Protein AF-A0A329WN87-F1 (afdb_monomer)

Solvent-accessible surface area (backbone atoms only — not comparable to full-atom values): 6739 Å² total; per-residue (Å²): 126,48,74,50,64,47,41,51,60,47,49,56,47,36,60,71,78,42,52,87,30,45,63,37,30,51,55,40,38,35,38,24,48,82,90,28,63,86,45,100,58,38,45,51,97,54,59,51,38,35,36,48,78,58,97,92,42,70,29,35,51,84,58,65,69,25,33,52,44,27,23,53,76,71,76,44,74,70,58,66,56,41,49,53,29,51,50,53,53,53,51,54,59,68,34,72,93,47,45,51,73,52,75,80,56,95,90,64,83,88,88,77,66,82,53,72,37

Radius of gyration: 15.6 Å; Cα contacts (8 Å, |Δi|>4): 156; chains: 1; bounding box: 40×29×35 Å

Foldseek 3Di:
DDKDFFVVVLVVVCVVPPVVLVVLQQQAAWFADPVLCPPPDRTDPGGDHQWHADPNAIWGDDPVVRRQVVCVVVVHGPDPSNVVSSVSSVVVSPDPVGMDDDDDDPPDDDDDDRTGD

Nearest PDB structures (foldseek):
  5eqn-assembly1_B  TM=8.566E-01  e=4.532E-07  Streptomyces rubellomurinus
  5eqn-assembly1_A  TM=8.663E-01  e=7.645E-07  Streptomyces rubellomurinus
  7n7v-assembly1_B  TM=8.377E-01  e=6.943E-05  Streptomyces griseochromogenes
  7n7v-assembly1_A  TM=8.397E-01  e=1.171E-04  Streptomyces griseochromogenes
  2og7-assembly1_A  TM=6.964E-01  e=1.452E-01  Streptomyces coelicolor A3(2)

Secondary structure (DSSP, 8-state):
-EEEE-HHHHHHHHHHH-GGGHHHHHH-B----GGGTTSS--S-SS-B-SEEEETTEEEE---HHHHHHHHHHTT-PPPHHHHHHHHHHHHHHTSGGGEEEE-PPTT------SS--

Sequence (117 aa):
MTQIVSGLAIYNQMLREKPELLDALFEGYYYATAERSSSKLPCTSYKIPIFSKMSGRVSSMCLGAYMRAAAKLQGLALPDALDAGLHAFYEICNRPEFRLEFMLELGEILFLNNYMF

Mean predicted aligned error: 3.94 Å

pLDDT: mean 92.79, std 7.2, range [53.31, 98.25]

Structure (mmCIF, N/CA/C/O backbone):
data_AF-A0A329WN87-F1
#
_entry.id   AF-A0A329WN87-F1
#
loop_
_atom_site.group_PDB
_atom_site.id
_atom_site.type_symbol
_atom_site.label_atom_id
_atom_site.label_alt_id
_atom_site.label_comp_id
_atom_site.label_asym_id
_atom_site.label_entity_id
_atom_site.label_seq_id
_atom_site.pdbx_PDB_ins_code
_atom_site.Cartn_x
_atom_site.Cartn_y
_atom_site.Cartn_z
_atom_site.occupancy
_atom_site.B_iso_or_equiv
_atom_site.auth_seq_id
_atom_site.auth_comp_id
_atom_site.auth_asym_id
_atom_site.auth_atom_id
_atom_site.pdbx_PDB_model_num
ATOM 1 N N . MET A 1 1 ? 19.956 1.065 -3.330 1.00 79.31 1 MET A N 1
ATOM 2 C CA . MET A 1 1 ? 19.174 0.426 -4.401 1.00 79.31 1 MET A CA 1
ATOM 3 C C . MET A 1 1 ? 17.746 0.885 -4.284 1.00 79.31 1 MET A C 1
ATOM 5 O O . MET A 1 1 ? 17.166 0.745 -3.213 1.00 79.31 1 MET A O 1
ATOM 9 N N . THR A 1 2 ? 17.236 1.510 -5.336 1.00 90.19 2 THR A N 1
ATOM 10 C CA . THR A 1 2 ? 15.872 2.033 -5.403 1.00 90.19 2 THR A CA 1
ATOM 11 C C . THR A 1 2 ? 15.013 1.031 -6.157 1.00 90.19 2 THR A C 1
ATOM 13 O O . THR A 1 2 ? 15.435 0.506 -7.186 1.00 90.19 2 THR A O 1
ATOM 16 N N . GLN A 1 3 ? 13.815 0.766 -5.643 1.00 92.81 3 GLN A N 1
ATOM 17 C CA . GLN A 1 3 ? 12.839 -0.115 -6.272 1.00 92.81 3 GLN A CA 1
ATOM 18 C C . GLN A 1 3 ? 11.506 0.610 -6.386 1.00 92.81 3 GLN A C 1
ATOM 20 O O . GLN A 1 3 ? 11.055 1.239 -5.427 1.00 92.81 3 GLN A O 1
ATOM 25 N N . ILE A 1 4 ? 10.878 0.506 -7.552 1.00 93.69 4 ILE A N 1
ATOM 26 C CA . ILE A 1 4 ? 9.529 1.016 -7.792 1.00 93.69 4 ILE A CA 1
ATOM 27 C C . ILE A 1 4 ? 8.687 -0.035 -8.513 1.00 93.69 4 ILE A C 1
ATOM 29 O O . ILE A 1 4 ? 9.212 -0.890 -9.227 1.00 93.69 4 ILE A O 1
ATOM 33 N N . VAL A 1 5 ? 7.373 0.045 -8.324 1.00 94.25 5 VAL A N 1
ATOM 34 C CA . VAL A 1 5 ? 6.376 -0.832 -8.951 1.00 94.25 5 VAL A CA 1
ATOM 35 C C . VAL A 1 5 ? 5.214 0.009 -9.483 1.00 94.25 5 VAL A C 1
ATOM 37 O O . VAL A 1 5 ? 4.948 1.097 -8.972 1.00 94.25 5 VAL A O 1
ATOM 40 N N . SER A 1 6 ? 4.496 -0.502 -10.484 1.00 93.62 6 SER A N 1
ATOM 41 C CA . SER A 1 6 ? 3.224 0.076 -10.941 1.00 93.62 6 SER A CA 1
ATOM 42 C C . SER A 1 6 ? 2.064 -0.526 -10.147 1.00 93.62 6 SER A C 1
ATOM 44 O O . SER A 1 6 ? 1.736 -1.696 -10.319 1.00 93.62 6 SER A O 1
ATOM 46 N N . GLY A 1 7 ? 1.409 0.267 -9.304 1.00 92.94 7 GLY A N 1
ATOM 47 C CA . GLY A 1 7 ? 0.194 -0.108 -8.578 1.00 92.94 7 GLY A CA 1
ATOM 48 C C . GLY A 1 7 ? -0.970 -0.594 -9.461 1.00 92.94 7 GLY A C 1
ATOM 49 O O . GLY A 1 7 ? -1.745 -1.426 -9.002 1.00 92.94 7 GLY A O 1
ATOM 50 N N . LEU A 1 8 ? -1.072 -0.175 -10.724 1.00 93.81 8 LEU A N 1
ATOM 51 C CA . LEU A 1 8 ? -2.044 -0.610 -11.720 1.00 93.81 8 LEU A CA 1
ATOM 52 C C . LEU A 1 8 ? -1.675 -1.996 -12.224 1.00 93.81 8 LEU A C 1
ATOM 54 O O . LEU A 1 8 ? -2.553 -2.839 -12.401 1.00 93.81 8 LEU A O 1
ATOM 58 N N . ALA A 1 9 ? -0.381 -2.259 -12.425 1.00 95.69 9 ALA A N 1
ATOM 59 C CA . ALA A 1 9 ? 0.096 -3.600 -12.721 1.00 95.69 9 ALA A CA 1
ATOM 60 C C . ALA A 1 9 ? -0.204 -4.550 -11.548 1.00 95.69 9 ALA A C 1
ATOM 62 O O . ALA A 1 9 ? -0.726 -5.641 -11.785 1.00 95.69 9 ALA A O 1
ATOM 63 N N . ILE A 1 10 ? 0.007 -4.102 -10.300 1.00 96.69 10 ILE A N 1
ATOM 64 C CA . ILE A 1 10 ? -0.364 -4.865 -9.097 1.00 96.69 10 ILE A CA 1
ATOM 65 C C . ILE A 1 10 ? -1.879 -5.079 -9.024 1.00 96.69 10 ILE A C 1
ATOM 67 O O . ILE A 1 10 ? -2.318 -6.213 -8.859 1.00 96.69 10 ILE A O 1
ATOM 71 N N . TYR A 1 11 ? -2.690 -4.035 -9.218 1.00 96.38 11 TYR A N 1
ATOM 72 C CA . TYR A 1 11 ? -4.154 -4.133 -9.251 1.00 96.38 11 TYR A CA 1
ATOM 73 C C . TYR A 1 11 ? -4.626 -5.166 -10.277 1.00 96.38 11 TYR A C 1
ATOM 75 O O . TYR A 1 11 ? -5.424 -6.044 -9.958 1.00 96.38 11 TYR A O 1
ATOM 83 N N . ASN A 1 12 ? -4.097 -5.099 -11.499 1.00 96.69 12 ASN A N 1
ATOM 84 C CA . ASN A 1 12 ? -4.443 -6.031 -12.566 1.00 96.69 12 ASN A CA 1
ATOM 85 C C . ASN A 1 12 ? -4.033 -7.469 -12.226 1.00 96.69 12 ASN A C 1
ATOM 87 O O . ASN A 1 12 ? -4.741 -8.403 -12.598 1.00 96.69 12 ASN A O 1
ATOM 91 N N . GLN A 1 13 ? -2.905 -7.662 -11.536 1.00 98.06 13 GLN A N 1
ATOM 92 C CA . GLN A 1 13 ? -2.487 -8.987 -11.086 1.00 98.06 13 GLN A CA 1
ATOM 93 C C . GLN A 1 13 ? -3.383 -9.512 -9.964 1.00 98.06 13 GLN A C 1
ATOM 95 O O . GLN A 1 13 ? -3.823 -10.657 -10.031 1.00 98.06 13 GLN A O 1
ATOM 100 N N . MET A 1 14 ? -3.732 -8.672 -8.988 1.00 97.69 14 MET A N 1
ATOM 101 C CA . MET A 1 14 ? -4.683 -9.029 -7.935 1.00 97.69 14 MET A CA 1
ATOM 102 C C . MET A 1 14 ? -6.056 -9.369 -8.509 1.00 97.69 14 MET A C 1
ATOM 104 O O . MET A 1 14 ? -6.651 -10.357 -8.102 1.00 97.69 14 MET A O 1
ATOM 108 N N . LEU A 1 15 ? -6.530 -8.624 -9.510 1.00 97.12 15 LEU A N 1
ATOM 109 C CA . LEU A 1 15 ? -7.785 -8.921 -10.200 1.00 97.12 15 LEU A CA 1
ATOM 110 C C . LEU A 1 15 ? -7.771 -10.294 -10.891 1.00 97.12 15 LEU A C 1
ATOM 112 O O . LEU A 1 15 ? -8.816 -10.927 -11.001 1.00 97.12 15 LEU A O 1
ATOM 116 N N . ARG A 1 16 ? -6.603 -10.762 -11.350 1.00 98.06 16 ARG A N 1
ATOM 117 C CA . ARG A 1 16 ? -6.445 -12.087 -11.965 1.00 98.06 16 ARG A CA 1
ATOM 118 C C . ARG A 1 16 ? -6.314 -13.215 -10.945 1.00 98.06 16 ARG A C 1
ATOM 120 O O . ARG A 1 16 ? -6.892 -14.274 -11.157 1.00 98.06 16 ARG A O 1
ATOM 127 N N . GLU A 1 17 ? -5.523 -13.021 -9.892 1.00 97.94 17 GLU A N 1
ATOM 128 C CA . GLU A 1 17 ? -5.127 -14.108 -8.982 1.00 97.94 17 GLU A CA 1
ATOM 129 C C . GLU A 1 17 ? -5.913 -14.159 -7.671 1.00 97.94 17 GLU A C 1
ATOM 131 O O . GLU A 1 17 ? -6.042 -15.233 -7.086 1.00 97.94 17 GLU A O 1
ATOM 136 N N . LYS A 1 18 ? -6.356 -12.997 -7.182 1.00 97.50 18 LYS A N 1
ATOM 137 C CA . LYS A 1 18 ? -6.943 -12.785 -5.851 1.00 97.50 18 LYS A CA 1
ATOM 138 C C . LYS A 1 18 ? -8.121 -11.788 -5.878 1.00 97.50 18 LYS A C 1
ATOM 140 O O . LYS A 1 18 ? -8.148 -10.870 -5.047 1.00 97.50 18 LYS A O 1
ATOM 145 N N . PRO A 1 19 ? -9.070 -11.877 -6.836 1.00 97.69 19 PRO A N 1
ATOM 146 C CA . PRO A 1 19 ? -10.152 -10.898 -6.956 1.00 97.69 19 PRO A CA 1
ATOM 147 C C . PRO A 1 19 ? -11.006 -10.787 -5.684 1.00 97.69 19 PRO A C 1
ATOM 149 O O . PRO A 1 19 ? -11.512 -9.710 -5.386 1.00 97.69 19 PRO A O 1
ATOM 152 N N . GLU A 1 20 ? -11.114 -11.860 -4.900 1.00 97.88 20 GLU A N 1
ATOM 153 C CA . GLU A 1 20 ? -11.847 -11.924 -3.634 1.00 97.88 20 GLU A CA 1
ATOM 154 C C . GLU A 1 20 ? -11.284 -11.012 -2.532 1.00 97.88 20 GLU A C 1
ATOM 156 O O . GLU A 1 20 ? -12.001 -10.667 -1.596 1.00 97.88 20 GLU A O 1
ATOM 161 N N . LEU A 1 21 ? -10.016 -10.599 -2.634 1.00 97.88 21 LEU A N 1
ATOM 162 C CA . LEU A 1 21 ? -9.372 -9.706 -1.662 1.00 97.88 21 LEU A CA 1
ATOM 163 C C . LEU A 1 21 ? -9.505 -8.2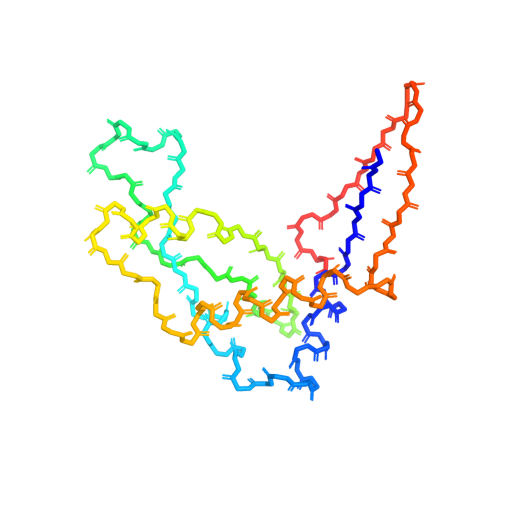24 -2.038 1.00 97.88 21 LEU A C 1
ATOM 165 O O . LEU A 1 21 ? -9.187 -7.353 -1.225 1.00 97.88 21 LEU A O 1
ATOM 169 N N . LEU A 1 22 ? -9.957 -7.912 -3.259 1.00 97.38 22 LEU A N 1
ATOM 170 C CA . LEU A 1 22 ? -10.012 -6.532 -3.746 1.00 97.38 22 LEU A CA 1
ATOM 171 C C . LEU A 1 22 ? -11.022 -5.681 -2.980 1.00 97.38 22 LEU A C 1
ATOM 173 O O . LEU A 1 22 ? -10.732 -4.515 -2.721 1.00 97.38 22 LEU A O 1
ATOM 177 N N . ASP A 1 23 ? -12.162 -6.245 -2.581 1.00 97.81 23 ASP A N 1
ATOM 178 C CA . ASP A 1 23 ? -13.205 -5.494 -1.874 1.00 97.81 23 ASP A CA 1
ATOM 179 C C . ASP A 1 23 ? -12.675 -4.895 -0.563 1.00 97.81 23 ASP A C 1
ATOM 181 O O . ASP A 1 23 ? -12.872 -3.709 -0.300 1.00 97.81 23 ASP A O 1
ATOM 185 N N . ALA A 1 24 ? -11.888 -5.658 0.204 1.00 97.88 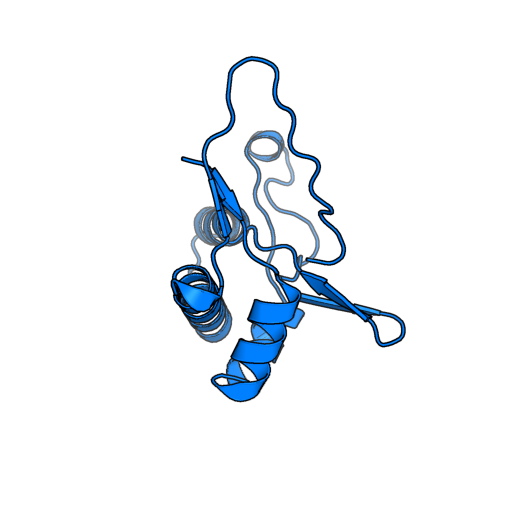24 ALA A N 1
ATOM 186 C CA . ALA A 1 24 ? -11.255 -5.165 1.428 1.00 97.88 24 ALA A CA 1
ATOM 187 C C . ALA A 1 24 ? -10.226 -4.050 1.153 1.00 97.88 24 ALA A C 1
ATOM 189 O O . ALA A 1 24 ? -10.076 -3.118 1.944 1.00 97.88 24 ALA A O 1
ATOM 190 N N . LEU A 1 25 ? -9.532 -4.112 0.012 1.00 97.62 25 LEU A N 1
ATOM 191 C CA . LEU A 1 25 ? -8.563 -3.095 -0.404 1.00 97.62 25 LEU A CA 1
ATOM 192 C C . LEU A 1 25 ? -9.223 -1.819 -0.947 1.00 97.62 25 LEU A C 1
ATOM 194 O O . LEU A 1 25 ? -8.622 -0.747 -0.838 1.00 97.62 25 LEU A O 1
ATOM 198 N N . PHE A 1 26 ? -10.440 -1.915 -1.488 1.00 97.06 26 PHE A N 1
ATOM 199 C CA . PHE A 1 26 ? -11.288 -0.769 -1.833 1.00 97.06 26 PHE A CA 1
ATOM 200 C C . PHE A 1 26 ? -12.005 -0.173 -0.618 1.00 97.06 26 PHE A C 1
ATOM 202 O O . PHE A 1 26 ? -12.294 1.021 -0.617 1.00 97.06 26 PHE A O 1
ATOM 209 N N . GLU A 1 27 ? -12.286 -0.969 0.415 1.00 97.50 27 GLU A N 1
ATOM 210 C CA . GLU A 1 27 ? -12.848 -0.476 1.675 1.00 97.50 27 GLU A CA 1
ATOM 211 C C . GLU A 1 27 ? -11.794 0.264 2.513 1.00 97.50 27 GLU A C 1
ATOM 213 O O . GLU A 1 27 ? -12.041 1.360 3.026 1.00 97.50 27 GLU A O 1
ATOM 218 N N . GLY A 1 28 ? -10.599 -0.320 2.641 1.00 97.12 28 GLY A N 1
ATOM 219 C CA . GLY A 1 28 ? -9.485 0.278 3.364 1.00 97.12 28 GLY A CA 1
ATOM 220 C C . GLY A 1 28 ? -9.596 0.240 4.885 1.00 97.12 28 GLY A C 1
ATOM 221 O O . GLY A 1 28 ? -10.354 -0.524 5.483 1.00 97.12 28 GLY A O 1
ATOM 222 N N . TYR A 1 29 ? -8.807 1.098 5.533 1.00 97.75 29 TYR A N 1
ATOM 223 C CA . TYR A 1 29 ? -8.779 1.218 6.992 1.00 97.75 29 TYR A CA 1
ATOM 224 C C . TYR A 1 29 ? -8.366 2.613 7.448 1.00 97.75 29 TYR A C 1
ATOM 226 O O . TYR A 1 29 ? -7.874 3.425 6.667 1.00 97.75 29 TYR A O 1
ATOM 234 N N . TYR A 1 30 ? -8.567 2.903 8.729 1.00 96.44 30 TYR A N 1
ATOM 235 C CA . TYR A 1 30 ? -8.096 4.145 9.335 1.00 96.44 30 TYR A CA 1
ATOM 236 C C . TYR A 1 30 ? -6.568 4.216 9.323 1.00 96.44 30 TYR A C 1
ATOM 238 O O . TYR A 1 30 ? -5.898 3.196 9.462 1.00 96.44 30 TYR A O 1
ATOM 246 N N . TYR A 1 31 ? -6.010 5.418 9.198 1.00 95.81 31 TYR A N 1
ATOM 247 C CA . TYR A 1 31 ? -4.568 5.645 9.309 1.00 95.81 31 TYR A CA 1
ATOM 248 C C . TYR A 1 31 ? -4.225 6.280 10.646 1.00 95.81 31 TYR A C 1
ATOM 250 O O . TYR A 1 31 ? -4.892 7.217 11.082 1.00 95.81 31 TYR A O 1
ATOM 258 N N . ALA A 1 32 ? -3.131 5.819 11.245 1.00 95.06 32 ALA A N 1
ATOM 259 C CA . ALA A 1 32 ? -2.424 6.529 12.296 1.00 95.06 32 ALA A CA 1
ATOM 260 C C . ALA A 1 32 ? -1.039 6.919 11.779 1.00 95.06 32 ALA A C 1
ATOM 262 O O . ALA A 1 32 ? -0.273 6.064 11.332 1.00 95.06 32 ALA A O 1
ATOM 263 N N . THR A 1 33 ? -0.733 8.213 11.833 1.00 89.38 33 THR A N 1
ATOM 264 C CA . THR A 1 33 ? 0.564 8.762 11.421 1.00 89.38 33 THR A CA 1
ATOM 265 C C . THR A 1 33 ? 1.310 9.305 12.636 1.00 89.38 33 THR A C 1
ATOM 267 O O . THR A 1 33 ? 0.703 9.598 13.673 1.00 89.38 33 THR A O 1
ATOM 270 N N . ALA A 1 34 ? 2.631 9.447 12.527 1.00 84.88 34 ALA A N 1
ATOM 271 C CA . ALA A 1 34 ? 3.453 9.946 13.627 1.00 84.88 34 ALA A CA 1
ATOM 272 C C . ALA A 1 34 ? 3.030 11.363 14.056 1.00 84.88 34 ALA A C 1
ATOM 274 O O . ALA A 1 34 ? 2.955 11.649 15.250 1.00 84.88 34 ALA A O 1
ATOM 275 N N . GLU A 1 35 ? 2.654 12.213 13.100 1.00 83.31 35 GLU A N 1
ATOM 276 C CA . GLU A 1 35 ? 2.215 13.594 13.327 1.00 83.31 35 GLU A CA 1
ATOM 277 C C . GLU A 1 35 ? 0.912 13.672 14.132 1.00 83.31 35 GLU A C 1
ATOM 279 O O . GLU A 1 35 ? 0.674 14.645 14.843 1.00 83.31 35 GLU A O 1
ATOM 284 N N . ARG A 1 36 ? 0.058 12.644 14.037 1.00 83.44 36 ARG A N 1
ATOM 285 C CA . ARG A 1 36 ? -1.223 12.581 14.755 1.00 83.44 36 ARG A CA 1
ATOM 286 C C . ARG A 1 36 ? -1.124 11.926 16.127 1.00 83.44 36 ARG A C 1
ATOM 288 O O . ARG A 1 36 ? -2.076 12.042 16.896 1.00 83.44 36 ARG A O 1
ATOM 29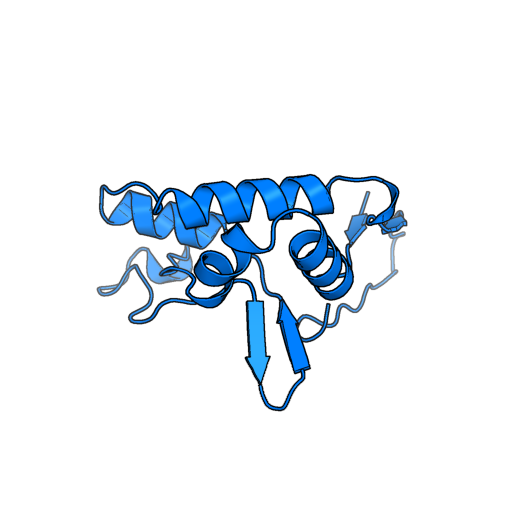5 N N . SER A 1 37 ? -0.005 11.278 16.451 1.00 78.44 37 SER A N 1
ATOM 296 C CA . SER A 1 37 ? 0.149 10.458 17.663 1.00 78.44 37 SER A CA 1
ATOM 297 C C . SER A 1 37 ? -0.131 11.204 18.976 1.00 78.44 37 SER A C 1
ATOM 299 O O . SER A 1 37 ? -0.682 10.614 19.899 1.00 78.44 37 SER A O 1
ATOM 301 N N . SER A 1 38 ? 0.181 12.502 19.050 1.00 80.56 38 SER A N 1
ATOM 302 C CA . SER A 1 38 ? -0.056 13.365 20.219 1.00 80.56 38 SER A CA 1
ATOM 303 C C . SER A 1 38 ? -1.374 14.149 20.163 1.00 80.56 38 SER A C 1
ATOM 305 O O . SER A 1 38 ? -1.676 14.938 21.060 1.00 80.56 38 SER A O 1
ATOM 307 N N . SER A 1 39 ? -2.164 13.968 19.103 1.00 86.50 39 SER A N 1
ATOM 308 C CA . SER A 1 39 ? -3.415 14.696 18.905 1.00 86.50 39 SER A CA 1
ATOM 309 C C . SER A 1 39 ? -4.588 14.037 19.637 1.00 86.50 39 SER A C 1
ATOM 311 O O . SER A 1 39 ? -4.561 12.857 19.978 1.00 86.50 39 SER A O 1
ATOM 313 N N . LYS A 1 40 ? -5.684 14.789 19.806 1.00 86.25 40 LYS A N 1
ATOM 314 C CA . LYS A 1 40 ? -6.952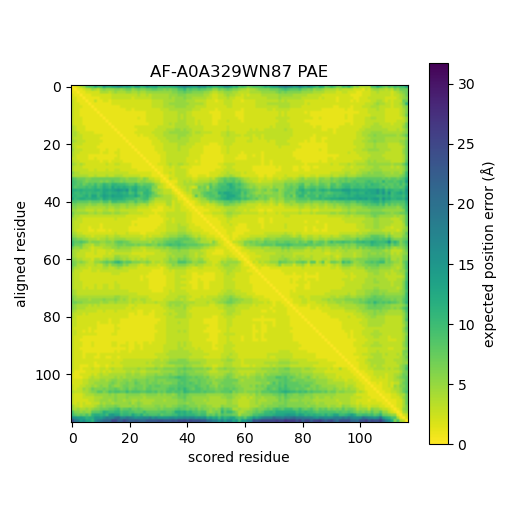 14.250 20.334 1.00 86.25 40 LYS A CA 1
ATOM 315 C C . LYS A 1 40 ? -7.593 13.199 19.413 1.00 86.25 40 LYS A C 1
ATOM 317 O O . LYS A 1 40 ? -8.489 12.485 19.849 1.00 86.25 40 LYS A O 1
ATOM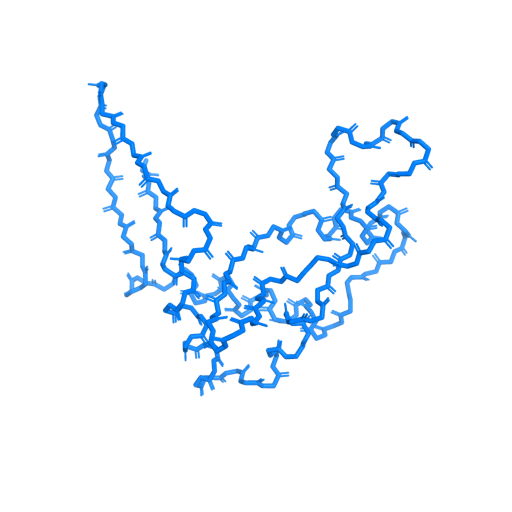 322 N N . LEU A 1 41 ? -7.168 13.129 18.148 1.00 87.25 41 LEU A N 1
ATOM 323 C CA . LEU A 1 41 ? -7.672 12.209 17.127 1.00 87.25 41 LEU A CA 1
ATOM 324 C C . LEU A 1 41 ? -6.484 11.485 16.472 1.00 87.25 41 LEU A C 1
ATOM 326 O O . LEU A 1 41 ? -6.078 11.836 15.359 1.00 87.25 41 LEU A O 1
ATOM 330 N N . PRO A 1 42 ? -5.905 10.479 17.152 1.00 89.75 42 PRO A N 1
ATOM 331 C CA . PRO A 1 42 ? -4.676 9.830 16.701 1.00 89.75 42 PRO A CA 1
ATOM 332 C C . PRO A 1 42 ? -4.854 8.989 15.427 1.00 89.75 42 PRO A C 1
ATOM 334 O O . PRO A 1 42 ? -3.871 8.636 14.780 1.00 89.75 42 PRO A O 1
ATOM 337 N N . CYS A 1 43 ? -6.101 8.705 15.041 1.00 94.38 43 CYS A N 1
ATOM 338 C CA . CYS A 1 43 ? -6.465 8.057 13.783 1.00 94.38 43 CYS A CA 1
ATOM 339 C C . CYS A 1 43 ? -7.240 9.017 12.864 1.00 94.38 43 CYS A C 1
ATOM 341 O O . CYS A 1 43 ? -7.807 10.022 13.306 1.00 94.38 43 CYS A O 1
ATOM 343 N N . THR A 1 44 ? -7.297 8.717 11.568 1.00 94.00 44 THR A N 1
ATOM 344 C CA . THR A 1 44 ? -8.236 9.372 10.644 1.00 94.00 44 THR A CA 1
ATOM 345 C C . THR A 1 44 ? -9.684 9.098 11.051 1.00 94.00 44 THR A C 1
ATOM 347 O O . THR A 1 44 ? -9.992 8.058 11.623 1.00 94.00 44 THR A O 1
ATOM 350 N N . SER A 1 45 ? -10.593 10.034 10.761 1.00 93.25 45 SER A N 1
ATOM 351 C CA . SER A 1 45 ? -12.032 9.861 11.023 1.00 93.25 45 SER A CA 1
ATOM 352 C C . SER A 1 45 ? -12.741 9.011 9.963 1.00 93.25 45 SER A C 1
ATOM 354 O O . SER A 1 45 ? -13.902 8.653 10.131 1.00 93.25 45 SER A O 1
ATOM 356 N N . TYR A 1 46 ? -12.047 8.685 8.875 1.00 94.69 46 TYR A N 1
ATOM 357 C CA . TYR A 1 46 ? -12.534 7.893 7.753 1.00 94.69 46 TYR A CA 1
ATOM 358 C C . TYR A 1 46 ? -11.494 6.842 7.360 1.00 94.69 46 TYR A C 1
ATOM 360 O O . TYR A 1 46 ? -10.299 6.995 7.648 1.00 94.69 46 TYR A O 1
ATOM 368 N N . LYS A 1 47 ? -11.960 5.776 6.706 1.00 96.12 47 LYS A N 1
ATOM 369 C CA . LYS A 1 47 ? -11.096 4.743 6.134 1.00 96.12 47 LYS A CA 1
ATOM 370 C C . LYS A 1 47 ? -10.448 5.261 4.855 1.00 96.12 47 LYS A C 1
ATOM 372 O O . LYS A 1 47 ? -11.094 5.938 4.059 1.00 96.12 47 LYS A O 1
ATOM 377 N N . ILE A 1 48 ? -9.174 4.947 4.678 1.00 96.25 48 ILE A N 1
ATOM 378 C CA . ILE A 1 48 ? -8.407 5.250 3.476 1.00 96.25 48 ILE A CA 1
ATOM 379 C C . ILE A 1 48 ? -8.154 3.922 2.762 1.00 96.25 48 ILE A C 1
ATOM 381 O O . ILE A 1 48 ? -7.616 3.005 3.389 1.00 96.25 48 ILE A O 1
ATOM 385 N N . PRO A 1 49 ? -8.557 3.780 1.492 1.00 96.62 49 PRO A N 1
ATOM 386 C CA . PRO A 1 49 ? -8.385 2.540 0.755 1.00 96.62 49 PRO A CA 1
ATOM 387 C C . PRO A 1 49 ? -7.013 2.441 0.093 1.00 96.62 49 PRO A C 1
ATOM 389 O O . PRO A 1 49 ? -6.332 3.444 -0.124 1.00 96.62 49 PRO A O 1
ATOM 392 N N . ILE A 1 50 ? -6.627 1.211 -0.242 1.00 96.12 50 ILE A N 1
ATOM 393 C CA . ILE A 1 50 ? -5.411 0.931 -1.011 1.00 96.12 50 ILE A CA 1
ATOM 394 C C . ILE A 1 50 ? -5.667 1.196 -2.489 1.00 96.12 50 ILE A C 1
ATOM 396 O O . ILE A 1 50 ? -4.841 1.818 -3.150 1.00 96.12 50 ILE A O 1
ATOM 400 N N . PHE A 1 51 ? -6.832 0.781 -2.989 1.00 96.06 51 PHE A N 1
ATOM 401 C CA . PHE A 1 51 ? -7.290 1.106 -4.333 1.00 96.06 51 PHE A CA 1
ATOM 402 C C . PHE A 1 51 ? -8.495 2.036 -4.281 1.00 96.06 51 PHE A C 1
ATOM 404 O O . PHE A 1 51 ? -9.370 1.915 -3.434 1.00 96.06 51 PHE A O 1
ATOM 411 N N . SER A 1 52 ? -8.581 2.967 -5.219 1.00 94.31 52 SER A N 1
ATOM 412 C CA . SER A 1 52 ? -9.789 3.766 -5.432 1.00 94.31 52 SER A CA 1
ATOM 413 C C . SER A 1 52 ? -10.165 3.743 -6.895 1.00 94.31 52 SER A C 1
ATOM 415 O O 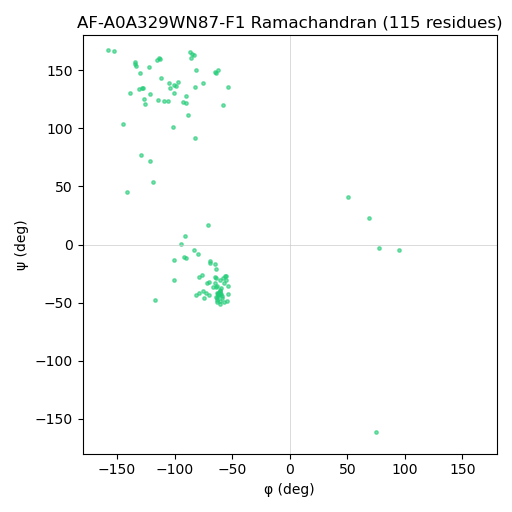. SER A 1 52 ? -9.293 3.665 -7.755 1.00 94.31 52 SER A O 1
ATOM 417 N N . LYS A 1 53 ? -11.466 3.803 -7.186 1.00 92.44 53 LYS A N 1
ATOM 418 C CA . LYS A 1 53 ? -11.977 3.864 -8.554 1.00 92.44 53 LYS A CA 1
ATOM 419 C C . LYS A 1 53 ? -12.887 5.071 -8.710 1.00 92.44 53 LYS A C 1
ATOM 421 O O . LYS A 1 53 ? -13.903 5.171 -8.031 1.00 92.44 53 LYS A O 1
ATOM 426 N N . MET A 1 54 ? -12.544 5.966 -9.628 1.00 89.50 54 MET A N 1
ATOM 427 C CA . MET A 1 54 ? -13.352 7.141 -9.949 1.00 89.50 54 MET A CA 1
ATOM 428 C C . MET A 1 54 ? -13.369 7.355 -11.460 1.00 89.50 54 MET A C 1
ATOM 430 O O . MET A 1 54 ? -12.329 7.308 -12.114 1.00 89.50 54 MET A O 1
ATOM 434 N N . SER A 1 55 ? -14.561 7.543 -12.030 1.00 89.62 55 SER A N 1
ATOM 435 C CA . SER A 1 55 ? -14.754 7.760 -13.475 1.00 89.62 55 SER A CA 1
ATOM 436 C C . SER A 1 55 ? -14.053 6.710 -14.354 1.00 89.62 55 SER A C 1
ATOM 438 O O . SER A 1 55 ? -13.425 7.031 -15.360 1.00 89.62 55 SER A O 1
ATOM 440 N N . GLY A 1 56 ? -14.113 5.441 -13.935 1.00 86.12 56 GLY A N 1
ATOM 441 C CA . GLY A 1 56 ? -13.503 4.314 -14.647 1.00 86.12 56 GLY A CA 1
ATOM 442 C C . GLY A 1 56 ? -11.986 4.169 -14.482 1.00 86.12 56 GLY A C 1
ATOM 443 O O . GLY A 1 56 ? -11.437 3.188 -14.974 1.00 86.12 56 GLY A O 1
ATOM 444 N N . ARG A 1 57 ? -11.309 5.080 -13.772 1.00 86.31 57 ARG A N 1
ATOM 445 C CA . ARG A 1 57 ? -9.863 5.018 -13.510 1.00 86.31 57 ARG A CA 1
ATOM 446 C C . ARG A 1 57 ? -9.588 4.495 -12.111 1.00 86.31 57 ARG A C 1
ATOM 448 O O . ARG A 1 57 ? -10.270 4.894 -11.169 1.00 86.31 57 ARG A O 1
ATOM 455 N N . VAL A 1 58 ? -8.596 3.616 -11.998 1.00 91.12 58 VAL A N 1
ATOM 456 C CA . VAL A 1 58 ? -8.104 3.106 -10.716 1.00 91.12 58 VAL A CA 1
ATOM 457 C C . VAL A 1 58 ? -6.876 3.911 -10.297 1.00 91.12 58 VAL A C 1
ATOM 459 O O . VAL A 1 58 ? -6.049 4.262 -11.135 1.00 91.12 58 VAL A O 1
ATOM 462 N N . SER A 1 59 ? -6.775 4.213 -9.010 1.00 91.81 59 SER A N 1
ATOM 463 C CA . SER A 1 59 ? -5.583 4.757 -8.358 1.00 91.81 59 SER A CA 1
ATOM 464 C C . SER A 1 59 ? -5.159 3.830 -7.226 1.00 91.81 59 SER A C 1
ATOM 466 O O . SER A 1 59 ? -6.007 3.151 -6.641 1.00 91.81 59 SER A O 1
ATOM 468 N N . SER A 1 60 ? -3.869 3.829 -6.894 1.00 92.44 60 SER A N 1
ATOM 469 C CA . SER A 1 60 ? -3.308 3.006 -5.821 1.00 92.44 60 SER A CA 1
ATOM 470 C C . SER A 1 60 ? -2.472 3.841 -4.855 1.00 92.44 60 SER A C 1
ATOM 472 O O . SER A 1 60 ? -1.646 4.647 -5.282 1.00 92.44 60 SER A O 1
ATOM 474 N N . MET A 1 61 ? -2.674 3.633 -3.554 1.00 89.81 61 MET A N 1
ATOM 475 C CA . MET A 1 61 ? -1.840 4.177 -2.485 1.00 89.81 61 MET A CA 1
ATOM 476 C C . MET A 1 61 ? -1.756 3.170 -1.337 1.00 89.81 61 MET A C 1
ATOM 478 O O . MET A 1 61 ? -2.672 3.055 -0.527 1.00 89.81 61 MET A O 1
ATOM 482 N N . CYS A 1 62 ? -0.630 2.464 -1.222 1.00 86.62 62 CYS A N 1
ATOM 483 C CA . CYS A 1 62 ? -0.452 1.460 -0.176 1.00 86.62 62 CYS A CA 1
ATOM 484 C C . CYS A 1 62 ? 0.396 1.969 0.994 1.00 86.62 62 CYS A C 1
ATOM 486 O O . CYS A 1 62 ? 1.625 1.951 0.943 1.00 86.62 62 CYS A O 1
ATOM 488 N N . LEU A 1 63 ? -0.265 2.353 2.090 1.00 88.75 63 LEU A N 1
ATOM 489 C CA . LEU A 1 63 ? 0.377 2.724 3.359 1.00 88.75 63 LEU A CA 1
ATOM 490 C C . LEU A 1 63 ? -0.072 1.786 4.491 1.00 88.75 63 LEU A C 1
ATOM 492 O O . LEU A 1 63 ? -0.520 2.220 5.553 1.00 88.75 63 LEU A O 1
ATOM 496 N N . GLY A 1 64 ? 0.072 0.473 4.276 1.00 93.38 64 GLY A N 1
ATOM 497 C CA . GLY A 1 64 ? -0.376 -0.562 5.217 1.00 93.38 64 GLY A CA 1
ATOM 498 C C . GLY A 1 64 ? 0.204 -0.425 6.632 1.00 93.38 64 GLY A C 1
ATOM 499 O O . GLY A 1 64 ? -0.447 -0.799 7.605 1.00 93.38 64 GLY A O 1
ATOM 500 N N . ALA A 1 65 ? 1.387 0.179 6.786 1.00 94.25 65 ALA A N 1
ATOM 501 C CA . ALA A 1 65 ? 1.960 0.484 8.098 1.00 94.25 65 ALA A CA 1
ATOM 502 C C . ALA A 1 65 ? 1.067 1.423 8.934 1.00 94.25 65 ALA A C 1
ATOM 504 O O . ALA A 1 65 ? 0.907 1.202 10.134 1.00 94.25 65 ALA A O 1
ATOM 505 N N . TYR A 1 66 ? 0.436 2.423 8.310 1.00 95.81 66 TYR A N 1
ATOM 506 C CA . TYR A 1 66 ? -0.473 3.343 9.001 1.00 95.81 66 TYR A CA 1
ATOM 507 C C . TYR A 1 66 ? -1.788 2.668 9.389 1.00 95.81 66 TYR A C 1
ATOM 509 O O . TYR A 1 66 ? -2.328 2.967 10.455 1.00 95.81 66 TYR A O 1
ATOM 517 N N . MET A 1 67 ? -2.265 1.719 8.576 1.00 96.81 67 MET A N 1
ATOM 518 C CA . MET A 1 67 ? -3.421 0.881 8.916 1.00 96.81 67 MET A CA 1
ATOM 519 C C . MET A 1 67 ? -3.135 0.009 10.142 1.00 96.81 67 MET A C 1
ATOM 521 O O . MET A 1 67 ? -3.902 0.010 11.104 1.00 96.81 67 MET A O 1
ATOM 525 N N . ARG A 1 68 ? -1.992 -0.694 10.145 1.00 96.06 68 ARG A N 1
ATOM 526 C CA . ARG A 1 68 ? -1.557 -1.530 11.279 1.00 96.06 68 ARG A CA 1
ATOM 527 C C . ARG A 1 68 ? -1.363 -0.704 12.549 1.00 96.06 68 ARG A C 1
ATOM 529 O O . ARG A 1 68 ? -1.749 -1.143 13.630 1.00 96.06 68 ARG A O 1
ATOM 536 N N . ALA A 1 69 ? -0.794 0.495 12.427 1.00 95.19 69 ALA A N 1
ATOM 537 C CA . ALA A 1 69 ? -0.633 1.412 13.550 1.00 95.19 69 ALA A CA 1
ATOM 538 C C . ALA A 1 69 ? -1.987 1.845 14.136 1.00 95.19 69 ALA A C 1
ATOM 540 O O . ALA A 1 69 ? -2.145 1.840 15.357 1.00 95.19 69 ALA A O 1
ATOM 541 N N . ALA A 1 70 ? -2.977 2.155 13.291 1.00 95.69 70 ALA A N 1
ATOM 542 C CA . ALA A 1 70 ? -4.323 2.494 13.745 1.00 95.69 70 ALA A CA 1
ATOM 543 C C . ALA A 1 70 ? -4.997 1.327 14.479 1.00 95.69 70 ALA A C 1
ATOM 545 O O . ALA A 1 70 ? -5.524 1.523 15.572 1.00 95.69 70 ALA A O 1
ATOM 546 N N . ALA A 1 71 ? -4.924 0.109 13.929 1.00 95.94 71 ALA A N 1
ATOM 547 C CA . ALA A 1 71 ? -5.462 -1.087 14.580 1.00 95.94 71 ALA A CA 1
ATOM 548 C C . ALA A 1 71 ? -4.815 -1.312 15.959 1.00 95.94 71 ALA A C 1
ATOM 550 O O . ALA A 1 71 ? -5.512 -1.457 16.963 1.00 95.94 71 ALA A O 1
ATOM 551 N N . LYS A 1 72 ? -3.481 -1.196 16.037 1.00 94.62 72 LYS A N 1
ATOM 552 C CA . LYS A 1 72 ? -2.732 -1.306 17.296 1.00 94.62 72 LYS A CA 1
ATOM 553 C C . LYS A 1 72 ? -3.167 -0.269 18.336 1.00 94.62 72 LYS A C 1
ATOM 555 O O . LYS A 1 72 ? -3.334 -0.626 19.498 1.00 94.62 72 LYS A O 1
ATOM 560 N N . LEU A 1 73 ? -3.360 0.993 17.945 1.00 92.88 73 LEU A N 1
ATOM 561 C CA . LEU A 1 73 ? -3.837 2.047 18.855 1.00 92.88 73 LEU A CA 1
ATOM 562 C C . LEU A 1 73 ? -5.256 1.786 19.372 1.00 92.88 73 LEU A C 1
ATOM 564 O O . LEU A 1 73 ? -5.586 2.198 20.479 1.00 92.88 73 LEU A O 1
ATOM 568 N N . GLN A 1 74 ? -6.079 1.096 18.586 1.00 91.06 74 GLN A N 1
ATOM 569 C CA . GLN A 1 74 ? -7.431 0.687 18.968 1.00 91.06 74 GLN A CA 1
ATOM 570 C C . GLN A 1 74 ? -7.449 -0.610 19.797 1.00 91.06 74 GLN A C 1
ATOM 572 O O . GLN A 1 74 ? -8.513 -1.014 20.255 1.00 91.06 74 GLN A O 1
ATOM 577 N N . GLY A 1 75 ? -6.298 -1.266 19.997 1.00 94.25 75 GLY A N 1
ATOM 578 C CA . GLY A 1 75 ? -6.219 -2.577 20.649 1.00 94.25 75 GLY A CA 1
ATOM 579 C C . GLY A 1 75 ? -6.821 -3.709 19.810 1.00 94.25 75 GLY A C 1
ATOM 580 O O . GLY A 1 75 ? -7.222 -4.730 20.363 1.00 94.25 75 GLY A O 1
ATOM 581 N N . LEU A 1 76 ? -6.906 -3.523 18.490 1.00 94.88 76 LEU A N 1
ATOM 582 C CA . LEU A 1 76 ? -7.516 -4.452 17.541 1.00 94.88 76 LEU A CA 1
ATOM 583 C C . LEU A 1 76 ? -6.472 -5.003 16.559 1.00 94.88 76 LEU A C 1
ATOM 585 O O . LEU A 1 76 ? -5.422 -4.400 16.325 1.00 94.88 76 LEU A O 1
ATOM 589 N N . ALA A 1 77 ? -6.786 -6.143 15.949 1.00 95.06 77 ALA A N 1
ATOM 590 C CA . ALA A 1 77 ? -6.113 -6.604 14.738 1.00 95.06 77 ALA A CA 1
ATOM 591 C C . ALA A 1 77 ? -6.733 -5.935 13.500 1.00 95.06 77 ALA A C 1
ATOM 593 O O . ALA A 1 77 ? -7.841 -5.396 13.561 1.00 95.06 77 ALA A O 1
ATOM 594 N N . LEU A 1 78 ? -6.027 -5.973 12.365 1.00 97.06 78 LEU A N 1
ATOM 595 C CA . LEU A 1 78 ? -6.675 -5.658 11.093 1.00 97.06 78 LEU A CA 1
ATOM 596 C C . LEU A 1 78 ? -7.746 -6.715 10.791 1.00 97.06 78 LEU A C 1
ATOM 598 O O . LEU A 1 78 ? -7.552 -7.875 11.151 1.00 97.06 78 LEU A O 1
ATOM 602 N N . PRO A 1 79 ? -8.842 -6.348 10.106 1.00 97.06 79 PRO A N 1
ATOM 603 C CA . PRO A 1 79 ? -9.769 -7.332 9.562 1.00 97.06 79 PRO A CA 1
ATOM 604 C C . PRO A 1 79 ? -9.031 -8.352 8.688 1.00 97.06 79 PRO A C 1
ATOM 606 O O . PRO A 1 79 ? -8.225 -7.956 7.843 1.00 97.06 79 PRO A O 1
ATOM 609 N N . ASP A 1 80 ? -9.339 -9.640 8.848 1.00 97.88 80 ASP A N 1
ATOM 610 C CA . ASP A 1 80 ? -8.601 -10.738 8.204 1.00 97.88 80 ASP A CA 1
ATOM 611 C C . ASP A 1 80 ? -8.493 -10.577 6.680 1.00 97.88 80 ASP A C 1
ATOM 613 O O . ASP A 1 80 ? -7.421 -10.753 6.104 1.00 97.88 80 ASP A O 1
ATOM 617 N N . ALA A 1 81 ? -9.583 -10.171 6.019 1.00 97.31 81 ALA A N 1
ATOM 618 C CA . ALA A 1 81 ? -9.601 -9.949 4.572 1.00 97.31 81 ALA A CA 1
ATOM 619 C C . ALA A 1 81 ? -8.665 -8.809 4.135 1.00 97.31 81 ALA A C 1
ATOM 621 O O . ALA A 1 81 ? -8.010 -8.903 3.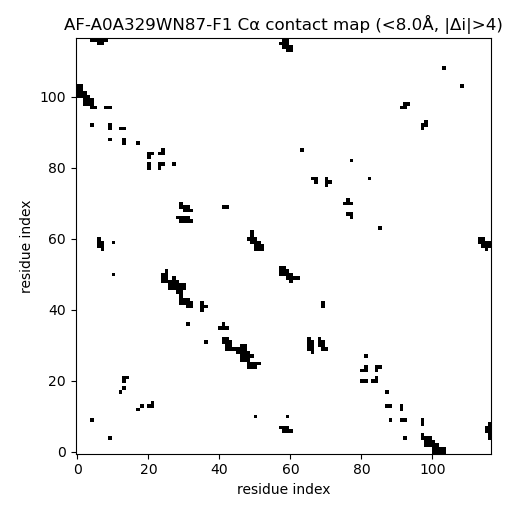097 1.00 97.31 81 ALA A O 1
ATOM 622 N N . LEU A 1 82 ? -8.564 -7.745 4.937 1.00 97.88 82 LEU A N 1
ATOM 623 C CA . LEU A 1 82 ? -7.654 -6.639 4.659 1.00 97.88 82 LEU A CA 1
ATOM 624 C C . LEU A 1 82 ? -6.200 -7.049 4.903 1.00 97.88 82 LEU A C 1
ATOM 626 O O . LEU A 1 82 ? -5.333 -6.696 4.107 1.00 97.88 82 LEU A O 1
ATOM 630 N N . ASP A 1 83 ? -5.920 -7.790 5.976 1.00 97.94 83 ASP A N 1
ATOM 631 C CA . ASP A 1 83 ? -4.562 -8.262 6.249 1.00 97.94 83 ASP A CA 1
ATOM 632 C C . ASP A 1 83 ? -4.072 -9.226 5.160 1.00 97.94 83 ASP A C 1
ATOM 634 O O . ASP A 1 83 ? -2.980 -9.041 4.614 1.00 97.94 83 ASP A O 1
ATOM 638 N N . ALA A 1 84 ? -4.923 -10.174 4.754 1.00 98.25 84 ALA A N 1
ATOM 639 C CA . ALA A 1 84 ? -4.671 -11.065 3.626 1.00 98.25 84 ALA A CA 1
ATOM 640 C C . ALA A 1 84 ? -4.487 -10.290 2.311 1.00 98.25 84 ALA A C 1
ATOM 642 O O . ALA A 1 84 ? -3.564 -10.580 1.548 1.00 98.25 84 ALA A O 1
ATOM 643 N N . GLY A 1 85 ? -5.316 -9.271 2.058 1.00 97.94 85 GLY A N 1
ATOM 644 C CA . GLY A 1 85 ? -5.198 -8.402 0.886 1.00 97.94 85 GLY A CA 1
ATOM 645 C C . GLY A 1 85 ? -3.884 -7.622 0.856 1.00 97.94 85 GLY A C 1
ATOM 646 O O . GLY A 1 85 ? -3.216 -7.588 -0.176 1.00 97.94 85 GLY A O 1
ATOM 647 N N . LEU A 1 86 ? -3.463 -7.046 1.988 1.00 97.81 86 LEU A N 1
ATOM 648 C CA . LEU A 1 86 ? -2.167 -6.374 2.114 1.00 97.81 86 LEU A CA 1
ATOM 649 C C . LEU A 1 86 ? -1.014 -7.357 1.900 1.00 97.81 86 LEU A C 1
ATOM 651 O O . LEU A 1 86 ? -0.044 -7.019 1.224 1.00 97.81 86 LEU A O 1
ATOM 655 N N . HIS A 1 87 ? -1.108 -8.567 2.454 1.00 97.88 87 HIS A N 1
ATOM 656 C CA . HIS A 1 87 ? -0.095 -9.599 2.259 1.00 97.88 87 HIS A CA 1
ATOM 657 C C . HIS A 1 87 ? 0.045 -9.972 0.776 1.00 97.88 87 HIS A C 1
ATOM 659 O O . HIS A 1 87 ? 1.154 -9.936 0.248 1.00 97.88 87 HIS A O 1
ATOM 665 N N . ALA A 1 88 ? -1.069 -10.234 0.084 1.00 97.88 88 ALA A N 1
ATOM 666 C CA . ALA A 1 88 ? -1.078 -10.521 -1.350 1.00 97.88 88 ALA A CA 1
ATOM 667 C C . ALA A 1 88 ? -0.543 -9.344 -2.186 1.00 97.88 88 ALA A C 1
ATOM 669 O O . ALA A 1 88 ? 0.265 -9.543 -3.089 1.00 97.88 88 ALA A O 1
ATOM 670 N N . PHE A 1 89 ? -0.936 -8.110 -1.854 1.00 97.50 89 PHE A N 1
ATOM 671 C CA . PHE A 1 89 ? -0.432 -6.908 -2.516 1.00 97.50 89 PHE A CA 1
ATOM 672 C C . PHE A 1 89 ? 1.098 -6.816 -2.419 1.00 97.50 89 PHE A C 1
ATOM 674 O O . PHE A 1 89 ? 1.772 -6.625 -3.432 1.00 97.50 89 PHE A O 1
ATOM 681 N N . TYR A 1 90 ? 1.660 -6.979 -1.216 1.00 96.75 90 TYR A N 1
ATOM 682 C CA . TYR A 1 90 ? 3.108 -6.911 -1.012 1.00 96.75 90 TYR A CA 1
ATOM 683 C C . TYR A 1 90 ? 3.848 -8.107 -1.612 1.00 96.75 90 TYR A C 1
ATOM 685 O O . TYR A 1 90 ? 4.978 -7.938 -2.064 1.00 96.75 90 TYR A O 1
ATOM 693 N N . GLU A 1 91 ? 3.245 -9.294 -1.639 1.00 97.50 91 GLU A N 1
ATOM 694 C CA . GLU A 1 91 ? 3.818 -10.462 -2.312 1.00 97.50 91 GLU A CA 1
ATOM 695 C C . GLU A 1 91 ? 4.007 -10.179 -3.808 1.00 97.50 91 GLU A C 1
ATOM 697 O O . GLU A 1 91 ? 5.134 -10.263 -4.293 1.00 97.50 91 GLU A O 1
ATOM 702 N N . ILE A 1 92 ? 2.967 -9.700 -4.500 1.00 97.44 92 ILE A N 1
ATOM 703 C CA . ILE A 1 92 ? 3.050 -9.344 -5.926 1.00 97.44 92 ILE A CA 1
ATOM 704 C C . ILE A 1 92 ? 4.051 -8.201 -6.155 1.00 97.44 92 ILE A C 1
ATOM 706 O O . ILE A 1 92 ? 4.861 -8.276 -7.079 1.00 97.44 92 ILE A O 1
ATOM 710 N N . CYS A 1 93 ? 4.063 -7.169 -5.298 1.00 95.44 93 CYS A N 1
ATOM 711 C CA . CYS A 1 93 ? 5.068 -6.094 -5.367 1.00 95.44 93 CYS A CA 1
ATOM 712 C C . CYS A 1 93 ? 6.507 -6.628 -5.304 1.00 95.44 93 CYS A C 1
ATOM 714 O O . CYS A 1 93 ? 7.421 -6.017 -5.853 1.00 95.44 93 CYS A O 1
ATOM 716 N N . ASN A 1 94 ? 6.718 -7.750 -4.612 1.00 95.12 94 ASN A N 1
ATOM 717 C CA . ASN A 1 94 ? 8.019 -8.379 -4.437 1.00 95.12 94 ASN A CA 1
ATOM 718 C C . ASN A 1 94 ? 8.352 -9.425 -5.510 1.00 95.12 94 ASN A C 1
ATOM 720 O O . ASN A 1 94 ? 9.386 -10.097 -5.406 1.00 95.12 94 ASN A O 1
ATOM 724 N N . ARG A 1 95 ? 7.543 -9.564 -6.557 1.00 96.94 95 ARG A N 1
ATOM 725 C CA . ARG A 1 95 ? 7.905 -10.420 -7.683 1.00 96.94 95 ARG A CA 1
ATOM 726 C C . ARG A 1 95 ? 8.831 -9.671 -8.653 1.00 96.94 95 ARG A C 1
ATOM 728 O O . ARG A 1 95 ? 8.584 -8.495 -8.940 1.00 96.94 95 ARG A O 1
ATOM 735 N N . PRO A 1 96 ? 9.918 -10.298 -9.144 1.00 95.44 96 PRO A N 1
ATOM 736 C CA . PRO A 1 96 ? 10.896 -9.636 -10.008 1.00 95.44 96 PRO A CA 1
ATOM 737 C C . PRO A 1 96 ? 10.295 -8.962 -11.247 1.00 95.44 96 PRO A C 1
ATOM 739 O O . PRO A 1 96 ? 10.742 -7.886 -11.619 1.00 95.44 96 PRO A O 1
ATOM 742 N N . GLU A 1 97 ? 9.261 -9.546 -11.849 1.00 96.25 97 GLU A N 1
ATOM 743 C CA . GLU A 1 97 ? 8.620 -9.042 -13.065 1.00 96.25 97 GLU A CA 1
ATOM 744 C C . GLU A 1 97 ? 7.836 -7.729 -12.881 1.00 96.25 97 GLU A C 1
ATOM 746 O O . GLU A 1 97 ? 7.538 -7.063 -13.871 1.00 96.25 97 GLU A O 1
ATOM 751 N N . PHE A 1 98 ? 7.522 -7.328 -11.641 1.00 95.25 98 PHE A N 1
ATOM 752 C CA . PHE A 1 98 ? 6.846 -6.055 -11.344 1.00 95.25 98 PHE A CA 1
ATOM 753 C C . PHE A 1 98 ? 7.793 -4.958 -10.855 1.00 95.25 98 PHE A C 1
ATOM 755 O O . PHE A 1 98 ? 7.394 -3.791 -10.797 1.00 95.25 98 PHE A O 1
ATOM 762 N N . ARG A 1 99 ? 9.029 -5.312 -10.488 1.00 93.69 99 ARG A N 1
ATOM 763 C CA . ARG A 1 99 ? 9.996 -4.375 -9.913 1.00 93.69 99 ARG A CA 1
ATOM 764 C C . ARG A 1 99 ? 10.881 -3.772 -10.988 1.00 93.69 99 ARG A C 1
ATOM 766 O O . ARG A 1 99 ? 11.625 -4.478 -11.660 1.00 93.69 99 ARG A O 1
ATOM 773 N N . LEU A 1 100 ? 10.874 -2.446 -11.064 1.00 92.81 100 LEU A N 1
ATOM 774 C CA . LEU A 1 100 ? 11.966 -1.705 -11.676 1.00 92.81 100 LEU A CA 1
ATOM 775 C C . LEU A 1 100 ? 12.990 -1.375 -10.591 1.00 92.81 100 LEU A C 1
ATOM 777 O O . LEU A 1 100 ? 12.665 -0.720 -9.599 1.00 92.81 100 LEU A O 1
ATOM 781 N N . GLU A 1 101 ? 14.220 -1.828 -10.795 1.00 93.75 101 GLU A N 1
ATOM 782 C CA . GLU A 1 101 ? 15.324 -1.685 -9.852 1.00 93.75 101 GLU A CA 1
ATOM 783 C C . GLU A 1 101 ? 16.479 -0.927 -10.501 1.00 93.75 101 GLU A C 1
ATOM 785 O O . GLU A 1 101 ? 16.894 -1.246 -11.615 1.00 93.75 101 GLU A O 1
ATOM 790 N N . PHE A 1 102 ? 16.978 0.099 -9.814 1.00 93.50 102 PHE A N 1
ATOM 791 C CA . PHE A 1 102 ? 18.089 0.919 -10.288 1.00 93.50 102 PHE A CA 1
ATOM 792 C C . PHE A 1 102 ? 18.796 1.626 -9.126 1.00 93.50 102 PHE A C 1
ATOM 794 O O . PHE A 1 102 ? 18.317 1.665 -7.986 1.00 93.50 102 PHE A O 1
ATOM 801 N N . MET A 1 103 ? 19.967 2.182 -9.417 1.00 94.94 103 MET A N 1
ATOM 802 C CA . MET A 1 103 ? 20.715 3.041 -8.506 1.00 94.94 103 MET A CA 1
ATOM 803 C C . MET A 1 103 ? 20.565 4.486 -8.962 1.00 94.94 103 MET A C 1
ATOM 805 O O . MET A 1 103 ? 20.652 4.754 -10.153 1.00 94.94 103 MET A O 1
ATOM 809 N N . LEU A 1 104 ? 20.306 5.380 -8.008 1.00 94.06 104 LEU A N 1
ATOM 810 C CA . LEU A 1 104 ? 20.424 6.815 -8.233 1.00 94.06 104 LEU A CA 1
ATOM 811 C C . LEU A 1 104 ? 21.848 7.234 -7.882 1.00 94.06 104 LEU A C 1
ATOM 813 O O . LEU A 1 104 ? 22.318 6.945 -6.778 1.00 94.06 104 LEU A O 1
ATOM 817 N N . GLU A 1 105 ? 22.500 7.918 -8.807 1.00 95.19 105 GLU A N 1
ATOM 818 C CA . GLU A 1 105 ? 23.813 8.522 -8.630 1.00 95.19 105 GLU A CA 1
ATOM 819 C C . GLU A 1 105 ? 23.705 9.927 -8.019 1.00 95.19 105 GLU A C 1
ATOM 821 O O . GLU A 1 105 ? 22.638 10.551 -7.959 1.00 95.19 105 GLU A O 1
ATOM 826 N N . LEU A 1 106 ? 24.834 10.448 -7.535 1.00 95.25 106 LEU A N 1
ATOM 827 C CA . LEU A 1 106 ? 24.891 11.788 -6.954 1.00 95.25 106 LEU A CA 1
ATOM 828 C C . LEU A 1 106 ? 24.425 12.839 -7.978 1.00 95.25 106 LEU A C 1
ATOM 830 O O . LEU A 1 106 ? 25.041 13.017 -9.025 1.00 95.25 106 LEU A O 1
ATOM 834 N N . GLY A 1 107 ? 23.369 13.579 -7.635 1.00 96.19 107 GLY A N 1
ATOM 835 C CA . GLY A 1 107 ? 22.790 14.617 -8.493 1.00 96.19 107 GLY A CA 1
ATOM 836 C C . GLY A 1 107 ? 21.608 14.152 -9.349 1.00 96.19 107 GLY A C 1
ATOM 837 O O . GLY A 1 107 ? 20.976 14.993 -9.987 1.00 96.19 107 GLY A O 1
ATOM 838 N N . GLU A 1 108 ? 21.262 12.862 -9.338 1.00 96.12 108 GLU A N 1
ATOM 839 C CA . GLU A 1 108 ? 20.070 12.350 -10.018 1.00 96.12 108 GLU A CA 1
ATOM 840 C C . GLU A 1 108 ? 18.792 12.555 -9.190 1.00 96.12 108 GLU A C 1
ATOM 842 O O . GLU A 1 108 ? 18.804 12.558 -7.957 1.00 96.12 108 GLU A O 1
ATOM 847 N N . ILE A 1 109 ? 17.661 12.724 -9.884 1.00 93.38 109 ILE A N 1
ATOM 848 C CA . ILE A 1 109 ? 16.345 12.953 -9.279 1.00 93.38 109 ILE A CA 1
ATOM 849 C C . ILE A 1 109 ? 15.336 11.997 -9.906 1.00 93.38 109 ILE A C 1
ATOM 851 O O . ILE A 1 109 ? 15.247 11.877 -11.127 1.00 93.38 109 ILE A O 1
ATOM 855 N N . LEU A 1 110 ? 14.526 11.362 -9.061 1.00 91.88 110 LEU A N 1
ATOM 856 C CA . LEU A 1 110 ? 13.405 10.531 -9.476 1.00 91.88 110 LEU A CA 1
ATOM 857 C C . LEU A 1 110 ? 12.085 11.266 -9.225 1.00 91.88 110 LEU A C 1
ATOM 859 O O . LEU A 1 110 ? 11.770 11.618 -8.088 1.00 91.88 110 LEU A O 1
ATOM 863 N N . PHE A 1 111 ? 11.286 11.436 -10.278 1.00 90.75 111 PHE A N 1
ATOM 864 C CA . PHE A 1 111 ? 9.909 11.911 -10.171 1.00 90.75 111 PHE A CA 1
ATOM 865 C C . PHE A 1 111 ? 8.938 10.736 -10.267 1.00 90.75 111 PHE A C 1
ATOM 867 O O . PHE A 1 111 ? 9.014 9.917 -11.181 1.00 90.75 111 PHE A O 1
ATOM 874 N N . LEU A 1 112 ? 8.013 10.673 -9.314 1.00 86.75 112 LEU A N 1
ATOM 875 C CA . LEU A 1 112 ? 7.081 9.570 -9.119 1.00 86.75 112 LEU A CA 1
ATOM 876 C C . LEU A 1 112 ? 5.643 10.103 -9.086 1.00 86.75 112 LEU A C 1
ATOM 878 O O . LEU A 1 112 ? 5.319 10.992 -8.300 1.00 86.75 112 LEU A O 1
ATOM 882 N N . ASN A 1 113 ? 4.769 9.558 -9.937 1.00 81.56 113 ASN A N 1
ATOM 883 C CA . ASN A 1 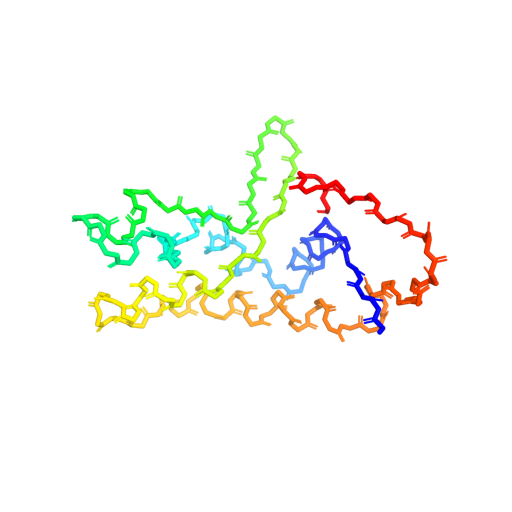113 ? 3.347 9.905 -9.959 1.00 81.56 113 ASN A CA 1
ATOM 884 C C . ASN A 1 113 ? 2.554 9.127 -8.900 1.00 81.56 113 ASN A C 1
ATOM 886 O O . ASN A 1 113 ? 2.000 8.075 -9.190 1.00 81.56 113 ASN A O 1
ATOM 890 N N . ASN A 1 114 ? 2.405 9.706 -7.710 1.00 73.50 114 ASN A N 1
ATOM 891 C CA . ASN A 1 114 ? 1.700 9.100 -6.573 1.00 73.50 114 ASN A CA 1
ATOM 892 C C . ASN A 1 114 ? 0.161 8.991 -6.701 1.00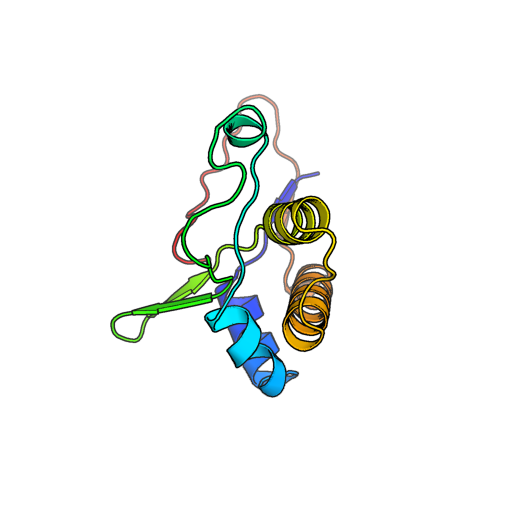 73.50 114 ASN A C 1
ATOM 894 O O . ASN A 1 114 ? -0.520 8.833 -5.690 1.00 73.50 114 ASN A O 1
ATOM 898 N N . TYR A 1 115 ? -0.402 9.117 -7.910 1.00 65.69 115 TYR A N 1
ATOM 899 C CA . TYR A 1 115 ? -1.846 9.037 -8.164 1.00 65.69 115 TYR A CA 1
ATOM 900 C C . TYR A 1 115 ? -2.238 7.861 -9.072 1.00 65.69 115 TYR A C 1
ATOM 902 O O . TYR A 1 115 ? -3.157 7.119 -8.742 1.00 65.69 115 TYR A O 1
ATOM 910 N N . MET A 1 116 ? -1.546 7.659 -10.198 1.00 60.31 116 MET A N 1
ATOM 911 C CA . MET A 1 116 ? -1.781 6.524 -11.105 1.00 60.31 116 MET A CA 1
ATOM 912 C C . MET A 1 116 ? -0.501 5.708 -11.253 1.00 60.31 116 MET A C 1
ATOM 914 O O . MET A 1 116 ? 0.168 5.775 -12.283 1.00 60.31 116 MET A O 1
ATOM 918 N N . PHE A 1 117 ? -0.147 4.982 -10.199 1.00 53.31 117 PHE A N 1
ATOM 919 C CA . PHE A 1 117 ? 0.802 3.885 -10.304 1.00 53.31 117 PHE A CA 1
ATOM 920 C C . PHE A 1 117 ? 0.064 2.630 -10.622 1.00 53.31 117 PHE A C 1
ATOM 922 O O . PHE A 1 117 ? -0.946 2.384 -9.929 1.00 53.31 117 PHE A O 1
#